Protein AF-A0A1I7ZJI8-F1 (afdb_monomer)

Organism: NCBI:txid37863

Structure (mmCIF, N/CA/C/O backbone):
data_AF-A0A1I7ZJI8-F1
#
_entry.id   AF-A0A1I7ZJI8-F1
#
loop_
_atom_site.group_PDB
_atom_site.id
_atom_site.type_symbol
_atom_site.label_atom_id
_atom_site.label_alt_id
_atom_site.label_comp_id
_atom_site.label_asym_id
_atom_site.label_entity_id
_atom_site.label_seq_id
_atom_site.pdbx_PDB_ins_code
_atom_site.Cartn_x
_atom_site.Cartn_y
_atom_site.Cartn_z
_atom_site.occupancy
_atom_site.B_iso_or_equiv
_atom_site.auth_seq_id
_atom_site.auth_comp_id
_atom_site.auth_asym_id
_atom_site.auth_atom_id
_atom_site.pdbx_PDB_model_num
ATOM 1 N N . MET A 1 1 ? 45.120 6.878 63.798 1.00 34.56 1 MET A N 1
ATOM 2 C CA . MET A 1 1 ? 45.802 7.358 62.570 1.00 34.56 1 MET A CA 1
ATOM 3 C C . MET A 1 1 ? 45.508 6.375 61.435 1.00 34.56 1 MET A C 1
ATOM 5 O O . MET A 1 1 ? 44.874 5.363 61.701 1.00 34.56 1 MET A O 1
ATOM 9 N N . ARG A 1 2 ? 45.847 6.710 60.184 1.00 38.03 2 ARG A N 1
ATOM 10 C CA . ARG A 1 2 ? 45.498 5.937 58.969 1.00 38.03 2 ARG A CA 1
ATOM 11 C C . ARG A 1 2 ? 46.337 4.655 58.809 1.00 38.03 2 ARG A C 1
ATOM 13 O O . ARG A 1 2 ? 47.448 4.636 59.320 1.00 38.03 2 ARG A O 1
ATOM 20 N N . ALA A 1 3 ? 45.863 3.758 57.925 1.00 34.84 3 ALA A N 1
ATOM 21 C CA . ALA A 1 3 ? 46.657 2.807 57.115 1.00 34.84 3 ALA A CA 1
ATOM 22 C C . ALA A 1 3 ? 47.343 1.629 57.868 1.00 34.84 3 ALA A C 1
ATOM 24 O O . ALA A 1 3 ? 47.676 1.766 59.035 1.00 34.84 3 ALA A O 1
ATOM 25 N N . GLN A 1 4 ? 47.585 0.442 57.283 1.00 40.06 4 GLN A N 1
ATOM 26 C CA . GLN A 1 4 ? 47.287 -0.095 55.937 1.00 40.06 4 GLN A CA 1
ATOM 27 C C . GLN A 1 4 ? 47.352 -1.647 55.929 1.00 40.06 4 GLN A C 1
ATOM 29 O O . GLN A 1 4 ? 48.135 -2.233 56.665 1.00 40.06 4 GLN A O 1
ATOM 34 N N . LEU A 1 5 ? 46.552 -2.268 55.050 1.00 43.34 5 LEU A N 1
ATOM 35 C CA . LEU A 1 5 ? 46.798 -3.510 54.280 1.00 43.34 5 LEU A CA 1
ATOM 36 C C . LEU A 1 5 ? 47.889 -4.515 54.735 1.00 43.34 5 LEU A C 1
ATOM 38 O O . LEU A 1 5 ? 49.065 -4.313 54.452 1.00 43.34 5 LEU A O 1
ATOM 42 N N . LEU A 1 6 ? 47.442 -5.670 55.252 1.00 38.62 6 LEU A N 1
ATOM 43 C CA . LEU A 1 6 ? 48.123 -6.979 55.382 1.00 38.62 6 LEU A CA 1
ATOM 44 C C . LEU A 1 6 ? 47.010 -8.053 55.584 1.00 38.62 6 LEU A C 1
ATOM 46 O O . LEU A 1 6 ? 46.092 -7.766 56.346 1.00 38.62 6 LEU A O 1
ATOM 50 N N . VAL A 1 7 ? 46.939 -9.261 54.989 1.00 42.03 7 VAL A N 1
ATOM 51 C CA . VAL A 1 7 ? 47.660 -9.970 53.895 1.00 42.03 7 VAL A CA 1
ATOM 52 C C . VAL A 1 7 ? 46.634 -10.782 53.042 1.00 42.03 7 VAL A C 1
ATOM 54 O O . VAL A 1 7 ? 45.468 -10.919 53.399 1.00 42.03 7 VAL A O 1
ATOM 57 N N . VAL A 1 8 ? 47.082 -11.278 51.885 1.00 40.53 8 VAL A N 1
ATOM 58 C CA . VAL A 1 8 ? 46.458 -12.149 50.862 1.00 40.53 8 VAL A CA 1
ATOM 59 C C . VAL A 1 8 ? 45.929 -13.530 51.341 1.00 40.53 8 VAL A C 1
ATOM 61 O O . VAL A 1 8 ? 46.550 -14.186 52.167 1.00 40.53 8 VAL A O 1
ATOM 64 N N . ALA A 1 9 ? 44.866 -14.001 50.663 1.00 42.78 9 ALA A N 1
ATOM 65 C CA . ALA A 1 9 ? 44.382 -15.389 50.487 1.00 42.78 9 ALA A CA 1
ATOM 66 C C . ALA A 1 9 ? 43.787 -16.186 51.674 1.00 42.78 9 ALA A C 1
ATOM 68 O O . ALA A 1 9 ? 44.489 -16.870 52.413 1.00 42.78 9 ALA A O 1
ATOM 69 N N . LEU A 1 10 ? 42.451 -16.318 51.655 1.00 45.53 10 LEU A N 1
ATOM 70 C CA . LEU A 1 10 ? 41.763 -17.562 52.026 1.00 45.53 10 LEU A CA 1
ATOM 71 C C . LEU A 1 10 ? 40.938 -18.090 50.840 1.00 45.53 10 LEU A C 1
ATOM 73 O O . LEU A 1 10 ? 39.840 -17.634 50.545 1.00 45.53 10 LEU A O 1
ATOM 77 N N . LEU A 1 11 ? 41.589 -19.023 50.149 1.00 45.25 11 LEU A N 1
ATOM 78 C CA . LEU A 1 11 ? 41.112 -20.110 49.291 1.00 45.25 11 LEU A CA 1
ATOM 79 C C . LEU A 1 11 ? 39.631 -20.157 48.860 1.00 45.25 11 LEU A C 1
ATOM 81 O O . LEU A 1 11 ? 38.708 -20.359 49.642 1.00 45.25 11 LEU A O 1
ATOM 85 N N . ALA A 1 12 ? 39.496 -20.146 47.534 1.00 51.09 12 ALA A N 1
ATOM 86 C CA . ALA A 1 12 ? 38.389 -20.622 46.717 1.00 51.09 12 ALA A CA 1
ATOM 87 C C . ALA A 1 12 ? 37.475 -21.712 47.319 1.00 51.09 12 ALA A C 1
ATOM 89 O O . ALA A 1 12 ? 37.888 -22.843 47.574 1.00 51.09 12 ALA A O 1
ATOM 90 N N . SER A 1 13 ? 36.181 -21.400 47.355 1.00 53.47 13 SER A N 1
ATOM 91 C CA . SER A 1 13 ? 35.054 -22.301 47.070 1.00 53.47 13 SER A CA 1
ATOM 92 C C . SER A 1 13 ? 33.839 -21.433 46.708 1.00 53.47 13 SER A C 1
ATOM 94 O O . SER A 1 13 ? 33.825 -20.251 47.040 1.00 53.47 13 SER A O 1
ATOM 96 N N . PHE A 1 14 ? 32.844 -21.996 46.013 1.00 48.41 14 PHE A N 1
ATOM 97 C CA . PHE A 1 14 ? 31.677 -21.279 45.455 1.00 48.41 14 PHE A CA 1
ATOM 98 C C . PHE A 1 14 ? 31.963 -20.367 44.245 1.00 48.41 14 PHE A C 1
ATOM 100 O O . PHE A 1 14 ? 31.611 -19.189 44.201 1.00 48.41 14 PHE A O 1
ATO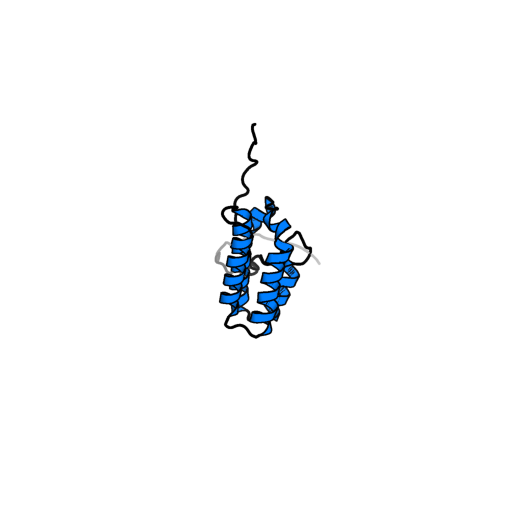M 107 N N . TRP A 1 15 ? 32.490 -20.973 43.178 1.00 51.88 15 TRP A N 1
ATOM 108 C CA . TRP A 1 15 ? 31.923 -20.689 41.854 1.00 51.88 15 TRP A CA 1
ATOM 109 C C . TRP A 1 15 ? 30.502 -21.267 41.781 1.00 51.88 15 TRP A C 1
ATOM 111 O O . TRP A 1 15 ? 30.250 -22.344 42.319 1.00 51.88 15 TRP A O 1
ATOM 121 N N . GLY A 1 16 ? 29.595 -20.562 41.100 1.00 39.44 16 GLY A N 1
ATOM 122 C CA . GLY A 1 16 ? 28.165 -20.883 41.063 1.00 39.44 16 GLY A CA 1
ATOM 123 C C . GLY A 1 16 ? 27.366 -19.983 42.017 1.00 39.44 16 GLY A C 1
ATOM 124 O O . GLY A 1 16 ? 27.280 -20.257 43.203 1.00 39.44 16 GLY A O 1
ATOM 125 N N . GLY A 1 17 ? 26.756 -18.883 41.585 1.00 48.44 17 GLY A N 1
ATOM 126 C CA . GLY A 1 17 ? 26.537 -18.445 40.209 1.00 48.44 17 GLY A CA 1
ATOM 127 C C . GLY A 1 17 ? 25.133 -17.876 40.060 1.00 48.44 17 GLY A C 1
ATOM 128 O O . GLY A 1 17 ? 24.280 -18.516 39.465 1.00 48.44 17 GLY A O 1
ATOM 129 N N . TYR A 1 18 ? 24.915 -16.672 40.586 1.00 57.59 18 TYR A N 1
ATOM 130 C CA . TYR A 1 18 ? 23.744 -15.848 40.274 1.00 57.59 18 TYR A CA 1
ATOM 131 C C . TYR A 1 18 ? 24.200 -14.420 39.981 1.00 57.59 18 TYR A C 1
ATOM 133 O O . TYR A 1 18 ? 23.877 -13.464 40.681 1.00 57.59 18 TYR A O 1
ATOM 141 N N . ALA A 1 19 ? 24.970 -14.283 38.898 1.00 46.69 19 ALA A N 1
ATOM 142 C CA . ALA A 1 19 ? 24.995 -13.024 38.176 1.00 46.69 19 ALA A CA 1
ATOM 143 C C . ALA A 1 19 ? 23.576 -12.807 37.643 1.00 46.69 19 ALA A C 1
ATOM 145 O O . ALA A 1 19 ? 23.173 -13.438 36.667 1.00 46.69 19 ALA A O 1
ATOM 146 N N . GLN A 1 20 ? 22.803 -11.952 38.312 1.00 56.50 20 GLN A N 1
ATOM 147 C CA . GLN A 1 20 ? 21.436 -11.619 37.921 1.00 56.50 20 GLN A CA 1
ATOM 148 C C . GLN A 1 20 ? 21.453 -10.639 36.736 1.00 56.50 20 GLN A C 1
ATOM 150 O O . GLN A 1 20 ? 20.895 -9.545 36.783 1.00 56.50 20 GLN A O 1
ATOM 155 N N . MET A 1 21 ? 22.130 -11.048 35.659 1.00 52.78 21 MET A N 1
ATOM 156 C CA . MET A 1 21 ? 21.942 -10.489 34.332 1.00 52.78 21 MET A CA 1
ATOM 157 C C . MET A 1 21 ? 20.517 -10.826 33.918 1.00 52.78 21 MET A C 1
ATOM 159 O O . MET A 1 21 ? 20.209 -11.953 33.532 1.00 52.78 21 MET A O 1
ATOM 163 N N . GLN A 1 22 ? 19.642 -9.828 34.019 1.00 57.03 22 GLN A N 1
ATOM 164 C CA . GLN A 1 22 ? 18.390 -9.848 33.283 1.00 57.03 22 GLN A CA 1
ATOM 165 C C . GLN A 1 22 ? 18.752 -10.113 31.815 1.00 57.03 22 GLN A C 1
ATOM 167 O O . GLN A 1 22 ? 19.618 -9.402 31.289 1.00 57.03 22 GLN A O 1
ATOM 172 N N . PRO A 1 23 ? 18.152 -11.110 31.140 1.00 55.31 23 PRO A N 1
ATOM 173 C CA . PRO A 1 23 ? 18.293 -11.178 29.702 1.00 55.31 23 PRO A CA 1
ATOM 174 C C . PRO A 1 23 ? 17.775 -9.851 29.157 1.00 55.31 23 PRO A C 1
ATOM 176 O O . PRO A 1 23 ? 16.647 -9.447 29.454 1.00 55.31 23 PRO A O 1
ATOM 179 N N . ILE A 1 24 ? 18.615 -9.168 28.380 1.00 59.25 24 ILE A N 1
ATOM 180 C CA . ILE A 1 24 ? 18.152 -8.103 27.503 1.00 59.25 24 ILE A CA 1
ATOM 181 C C . ILE A 1 24 ? 17.213 -8.811 26.532 1.00 59.25 24 ILE A C 1
ATOM 183 O O . ILE A 1 24 ? 17.655 -9.406 25.550 1.00 59.25 24 ILE A O 1
ATOM 187 N N . MET A 1 25 ? 15.919 -8.806 26.861 1.00 51.94 25 MET A N 1
ATOM 188 C CA . MET A 1 25 ? 14.862 -9.045 25.893 1.00 51.94 25 MET A CA 1
ATOM 189 C C . MET A 1 25 ? 15.217 -8.146 24.711 1.00 51.94 25 MET A C 1
ATOM 191 O O . MET A 1 25 ? 15.331 -6.933 24.926 1.00 51.94 25 MET A O 1
ATOM 195 N N . PRO A 1 26 ? 15.448 -8.687 23.502 1.00 62.22 26 PRO A N 1
ATOM 196 C CA . PRO A 1 26 ? 15.489 -7.838 22.330 1.00 62.22 26 PRO A CA 1
ATOM 197 C C . PRO A 1 26 ? 14.207 -7.015 22.380 1.00 62.22 26 PRO A C 1
ATOM 199 O O . PRO A 1 26 ? 13.129 -7.592 22.565 1.00 62.22 26 PRO A O 1
ATOM 202 N N . GLU A 1 27 ? 14.325 -5.688 22.288 1.00 50.47 27 GLU A N 1
ATOM 203 C CA . GLU A 1 27 ? 13.150 -4.848 22.076 1.00 50.47 27 GLU A CA 1
ATOM 204 C C . GLU A 1 27 ? 12.361 -5.514 20.940 1.00 50.47 27 GLU A C 1
ATOM 206 O O . GLU A 1 27 ? 12.991 -5.850 19.928 1.00 50.47 27 GLU A O 1
ATOM 211 N N . PRO A 1 28 ? 11.065 -5.845 21.129 1.00 57.09 28 PRO A N 1
ATOM 212 C CA . PRO A 1 28 ? 10.340 -6.679 20.182 1.00 57.09 28 PRO A CA 1
ATOM 213 C C . PRO A 1 28 ? 10.457 -6.011 18.825 1.00 57.09 28 PRO A C 1
ATOM 215 O O . PRO A 1 28 ? 9.926 -4.912 18.657 1.00 57.09 28 PRO A O 1
ATOM 218 N N . MET A 1 29 ? 11.230 -6.637 17.923 1.00 57.28 29 MET A N 1
ATOM 219 C CA . MET A 1 29 ? 11.692 -6.011 16.686 1.00 57.28 29 MET A CA 1
ATOM 220 C C . MET A 1 29 ? 10.474 -5.412 16.011 1.00 57.28 29 MET A C 1
ATOM 222 O O . MET A 1 29 ? 9.622 -6.172 15.548 1.00 57.28 29 MET A O 1
ATOM 226 N N . MET A 1 30 ? 10.347 -4.078 16.040 1.00 56.25 30 MET A N 1
ATOM 227 C CA . MET A 1 30 ? 9.135 -3.433 15.552 1.00 56.25 30 MET A CA 1
ATOM 228 C C . MET A 1 30 ? 8.976 -3.853 14.102 1.00 56.25 30 MET A C 1
ATOM 230 O O . MET A 1 30 ? 9.809 -3.473 13.277 1.00 56.25 30 MET A O 1
ATOM 234 N N . GLU A 1 31 ? 7.959 -4.678 13.834 1.00 73.25 31 GLU A N 1
ATOM 235 C CA . GLU A 1 31 ? 7.791 -5.324 12.538 1.00 73.25 31 GLU A CA 1
ATOM 236 C C . GLU A 1 31 ? 7.869 -4.240 11.464 1.00 73.25 31 GLU A C 1
ATOM 238 O O . GLU A 1 31 ? 7.172 -3.220 11.556 1.00 73.25 31 GLU A O 1
ATOM 243 N N . LEU A 1 32 ? 8.806 -4.407 10.523 1.00 89.50 32 LEU A N 1
ATOM 244 C CA . LEU A 1 32 ? 9.131 -3.357 9.568 1.00 89.50 32 LEU A CA 1
ATOM 245 C C . LEU A 1 32 ? 7.849 -2.969 8.835 1.00 89.50 32 LEU A C 1
ATOM 247 O O . LEU A 1 32 ? 7.147 -3.821 8.298 1.00 89.50 32 LEU A O 1
ATOM 251 N N . TRP A 1 33 ? 7.507 -1.685 8.879 1.00 93.75 33 TRP A N 1
ATOM 252 C CA . TRP A 1 33 ? 6.254 -1.220 8.310 1.00 93.75 33 TRP A CA 1
ATOM 253 C C . TRP A 1 33 ? 6.437 -0.875 6.832 1.00 93.75 33 TRP A C 1
ATOM 255 O O . TRP A 1 33 ? 7.235 -0.003 6.482 1.00 93.75 33 TRP A O 1
ATOM 265 N N . HIS A 1 34 ? 5.684 -1.570 5.984 1.00 95.00 34 HIS A N 1
ATOM 266 C CA . HIS A 1 34 ? 5.811 -1.555 4.529 1.00 95.00 34 HIS A CA 1
ATOM 267 C C . HIS A 1 34 ? 4.796 -0.644 3.837 1.00 95.00 34 HIS A C 1
ATOM 269 O O . HIS A 1 34 ? 5.093 -0.108 2.780 1.00 95.00 34 HIS A O 1
ATOM 275 N N . CYS A 1 35 ? 3.620 -0.393 4.423 1.00 95.12 35 CYS A N 1
ATOM 276 C CA . CYS A 1 35 ? 2.602 0.431 3.763 1.00 95.12 35 CYS A CA 1
ATOM 277 C C . CYS A 1 35 ? 3.060 1.886 3.608 1.00 95.12 35 CYS A C 1
ATOM 279 O O . CYS A 1 35 ? 3.041 2.637 4.578 1.00 95.12 35 CYS A O 1
ATOM 281 N N . GLY A 1 36 ? 3.427 2.314 2.404 1.00 92.06 36 GLY A N 1
ATOM 282 C CA . GLY A 1 36 ? 3.889 3.671 2.103 1.00 92.06 36 GLY A CA 1
ATOM 283 C C . GLY A 1 36 ? 4.980 3.645 1.035 1.00 92.06 36 GLY A C 1
ATOM 284 O O . GLY A 1 36 ? 5.185 2.632 0.384 1.00 92.06 36 GLY A O 1
ATOM 285 N N . THR A 1 37 ? 5.686 4.755 0.848 1.00 85.19 37 THR A N 1
ATOM 286 C CA . THR A 1 37 ? 6.846 4.825 -0.050 1.00 85.19 37 THR A CA 1
ATOM 287 C C . THR A 1 37 ? 7.823 5.907 0.399 1.00 85.19 37 THR A C 1
ATOM 289 O O . THR A 1 37 ? 7.424 6.955 0.913 1.00 85.19 37 THR A O 1
ATOM 292 N N . ASP A 1 38 ? 9.109 5.684 0.143 1.00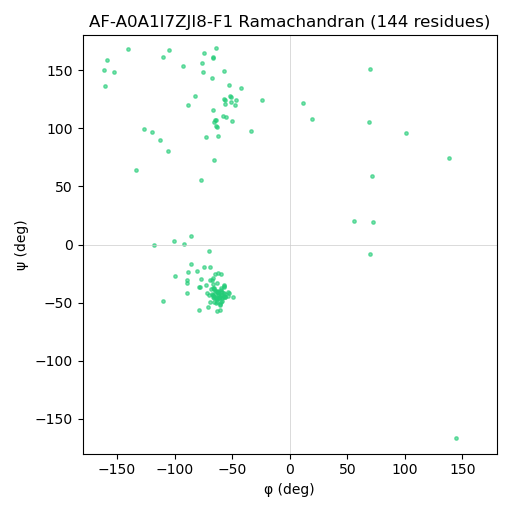 78.62 38 ASP A N 1
ATOM 293 C CA . ASP A 1 38 ? 10.153 6.686 0.351 1.00 78.62 38 ASP A CA 1
ATOM 294 C C . ASP A 1 38 ? 10.040 7.858 -0.649 1.00 78.62 38 ASP A C 1
ATOM 296 O O . ASP A 1 38 ? 10.518 8.952 -0.354 1.00 78.62 38 ASP A O 1
ATOM 300 N N . SER A 1 39 ? 9.336 7.681 -1.782 1.00 77.75 39 SER A N 1
ATOM 301 C CA . SER A 1 39 ? 9.020 8.753 -2.751 1.00 77.75 39 SER A CA 1
ATOM 302 C C . SER A 1 39 ? 8.207 9.898 -2.129 1.00 77.75 39 SER A C 1
ATOM 304 O O . SER A 1 39 ? 8.248 11.027 -2.615 1.00 77.75 39 SER A O 1
ATOM 306 N N . TYR A 1 40 ? 7.460 9.617 -1.054 1.00 79.50 40 TYR A N 1
ATOM 307 C CA . TYR A 1 40 ? 6.671 10.598 -0.311 1.00 79.50 40 TYR A CA 1
ATOM 308 C C . TYR A 1 40 ? 7.033 10.534 1.172 1.00 79.50 40 TYR A C 1
ATOM 310 O O . TYR A 1 40 ? 6.527 9.692 1.922 1.00 79.50 40 TYR A O 1
ATOM 318 N N . SER A 1 41 ? 7.894 11.462 1.597 1.00 80.06 41 SER A N 1
ATOM 319 C CA . SER A 1 41 ? 8.327 11.634 2.985 1.00 80.06 41 SER A CA 1
ATOM 320 C C . SER A 1 41 ? 7.169 11.500 3.976 1.00 80.06 41 SER A C 1
ATOM 322 O O . SER A 1 41 ? 6.110 12.100 3.803 1.00 80.06 41 SER A O 1
ATOM 324 N N . LEU A 1 42 ? 7.401 10.742 5.051 1.00 86.94 42 LEU A N 1
ATOM 325 C CA . LEU A 1 42 ? 6.445 10.430 6.123 1.00 86.94 42 LEU A CA 1
ATOM 326 C C . LEU A 1 42 ? 5.271 9.507 5.753 1.00 86.94 42 LEU A C 1
ATOM 328 O O . LEU A 1 42 ? 4.588 9.074 6.681 1.00 86.94 42 LEU A O 1
ATOM 332 N N . SER A 1 43 ? 5.038 9.148 4.484 1.00 90.31 43 SER A N 1
ATOM 333 C CA . SER A 1 43 ? 3.870 8.333 4.093 1.00 90.31 43 SER A CA 1
ATOM 334 C C . SER A 1 43 ? 3.757 7.028 4.897 1.00 90.31 43 SER A C 1
ATOM 336 O O . SER A 1 43 ? 2.693 6.745 5.450 1.00 90.31 43 SER A O 1
ATOM 338 N N . SER A 1 44 ? 4.870 6.311 5.091 1.00 92.38 44 SER A N 1
ATOM 339 C CA . SER A 1 44 ? 4.936 5.084 5.898 1.00 92.38 44 SER A CA 1
ATOM 340 C C . SER A 1 44 ? 4.715 5.308 7.400 1.00 92.38 44 SER A C 1
ATOM 342 O O . SER A 1 44 ? 4.184 4.444 8.093 1.00 92.38 44 SER A O 1
ATOM 344 N N . ALA A 1 45 ? 5.092 6.472 7.936 1.00 92.25 45 ALA A N 1
ATOM 345 C CA . ALA A 1 45 ? 4.848 6.806 9.341 1.00 92.25 45 ALA A CA 1
ATOM 346 C C . ALA A 1 45 ? 3.385 7.221 9.582 1.00 92.25 45 ALA A C 1
ATOM 348 O O . ALA A 1 45 ? 2.806 6.895 10.621 1.00 92.25 45 ALA A O 1
ATOM 349 N N . VAL A 1 46 ? 2.784 7.925 8.618 1.00 94.19 46 VAL A N 1
ATOM 350 C CA . VAL A 1 46 ? 1.380 8.352 8.648 1.00 94.19 46 VAL A CA 1
ATOM 351 C C . VAL A 1 46 ? 0.454 7.149 8.505 1.00 94.19 46 VAL A C 1
ATOM 353 O O . VAL A 1 46 ? -0.421 6.970 9.350 1.00 94.19 46 VAL A O 1
ATOM 356 N N . SER A 1 47 ? 0.674 6.283 7.513 1.00 95.50 47 SER A N 1
ATOM 357 C CA . SER A 1 47 ? -0.129 5.070 7.313 1.00 95.50 47 SER A CA 1
ATOM 358 C C . SER A 1 47 ? -0.097 4.160 8.547 1.00 95.50 47 SER A C 1
ATOM 360 O O . SER A 1 47 ? -1.157 3.758 9.019 1.00 95.50 47 SER A O 1
ATOM 362 N N . ARG A 1 48 ? 1.082 3.921 9.150 1.00 95.62 48 ARG A N 1
ATOM 363 C CA . ARG A 1 48 ? 1.219 3.123 10.381 1.00 95.62 48 ARG A CA 1
ATOM 364 C C . ARG A 1 48 ? 0.354 3.672 11.512 1.00 95.62 48 ARG A C 1
ATOM 366 O O . ARG A 1 48 ? -0.330 2.907 12.183 1.00 95.62 48 ARG A O 1
ATOM 373 N N . ARG A 1 49 ? 0.367 4.994 11.718 1.00 95.19 49 ARG A N 1
ATOM 374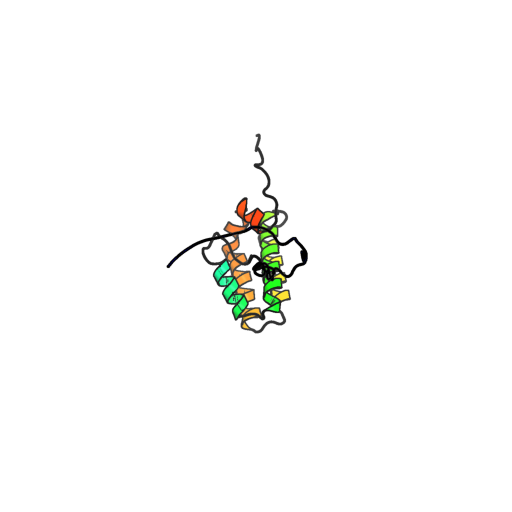 C CA . ARG A 1 49 ? -0.449 5.662 12.747 1.00 95.19 49 ARG A CA 1
ATOM 375 C C . ARG A 1 49 ? -1.942 5.579 12.439 1.00 95.19 49 ARG A C 1
ATOM 377 O O . ARG A 1 49 ? -2.719 5.294 13.343 1.00 95.19 49 ARG A O 1
ATOM 384 N N . LEU A 1 50 ? -2.337 5.800 11.184 1.00 96.00 50 LEU A N 1
ATOM 385 C CA . LEU A 1 50 ? -3.735 5.718 10.761 1.00 96.00 50 LEU A CA 1
ATOM 386 C C . LEU A 1 50 ? -4.293 4.304 10.943 1.00 96.00 50 LEU A C 1
ATOM 388 O O . LEU A 1 50 ? -5.358 4.158 11.533 1.00 96.00 50 LEU A O 1
ATOM 392 N N . PHE A 1 51 ? -3.567 3.269 10.515 1.00 96.31 51 PHE A N 1
ATOM 393 C CA . PHE A 1 51 ? -3.991 1.880 10.692 1.00 96.31 51 PHE A CA 1
ATOM 394 C C . PHE A 1 51 ? -4.000 1.451 12.165 1.00 96.31 51 PHE A C 1
ATOM 396 O O . PHE A 1 51 ? -4.986 0.861 12.597 1.00 96.31 51 PHE A O 1
ATOM 403 N N . ALA A 1 52 ? -2.988 1.821 12.959 1.00 94.88 52 ALA A N 1
ATOM 404 C CA . ALA A 1 52 ? -2.951 1.514 14.393 1.00 94.88 52 ALA A CA 1
ATOM 405 C C . ALA A 1 52 ? -4.058 2.211 15.214 1.00 94.88 52 ALA A C 1
ATOM 407 O O . ALA A 1 52 ? -4.427 1.718 16.276 1.00 94.88 52 ALA A O 1
ATOM 408 N N . PHE A 1 53 ? -4.577 3.352 14.747 1.00 95.44 53 PHE A N 1
ATOM 409 C CA . PHE A 1 53 ? -5.707 4.050 15.369 1.00 95.44 53 PHE A CA 1
ATOM 410 C C . PHE A 1 53 ? -7.067 3.575 14.835 1.00 95.44 53 PHE A C 1
ATOM 412 O O . PHE A 1 53 ? -8.032 3.451 15.585 1.00 95.44 53 PHE A O 1
ATOM 419 N N . GLY A 1 54 ? -7.165 3.359 13.522 1.00 95.25 54 GLY A N 1
ATOM 420 C CA . GLY A 1 54 ? -8.429 3.123 12.833 1.00 95.25 54 GLY A CA 1
ATOM 421 C C . GLY A 1 54 ? -8.855 1.661 12.755 1.00 95.25 54 GLY A C 1
ATOM 422 O O . GLY A 1 54 ? -10.056 1.387 12.733 1.00 95.25 54 GLY A O 1
ATOM 423 N N . CYS A 1 55 ? -7.903 0.729 12.714 1.00 96.75 55 CYS A N 1
ATOM 424 C CA . CYS A 1 55 ? -8.137 -0.713 12.663 1.00 96.75 55 CYS A CA 1
ATOM 425 C C . CYS A 1 55 ? -7.846 -1.374 14.014 1.00 96.75 55 CYS A C 1
ATOM 427 O O . CYS A 1 55 ? -7.258 -0.774 14.911 1.00 96.75 55 CYS A O 1
ATOM 429 N N . ARG A 1 56 ? -8.273 -2.631 14.171 1.00 95.50 56 ARG A N 1
ATOM 430 C CA . ARG A 1 56 ? -7.955 -3.400 15.378 1.00 95.50 56 ARG A CA 1
ATOM 431 C C . ARG A 1 56 ? -6.488 -3.871 15.338 1.00 95.50 56 ARG 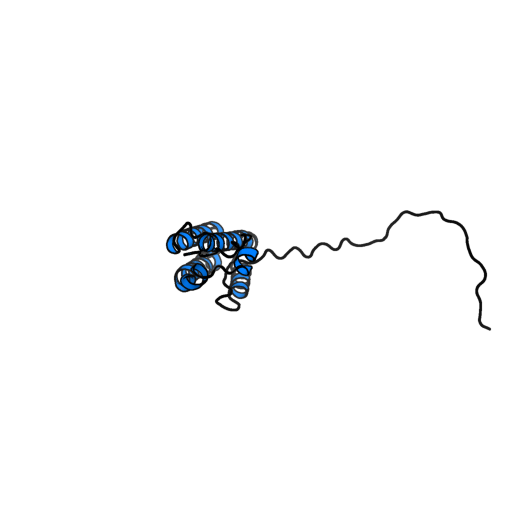A C 1
ATOM 433 O O . ARG A 1 56 ? -5.990 -4.137 14.237 1.00 95.50 56 ARG A O 1
ATOM 440 N N . PRO A 1 57 ? -5.788 -4.003 16.481 1.00 93.06 57 PRO A N 1
ATOM 441 C CA . PRO A 1 57 ? -4.371 -4.374 16.508 1.00 93.06 57 PRO A CA 1
ATOM 442 C C . PRO A 1 57 ? -4.048 -5.649 15.717 1.00 93.06 57 PRO A C 1
ATOM 444 O O . PRO A 1 57 ? -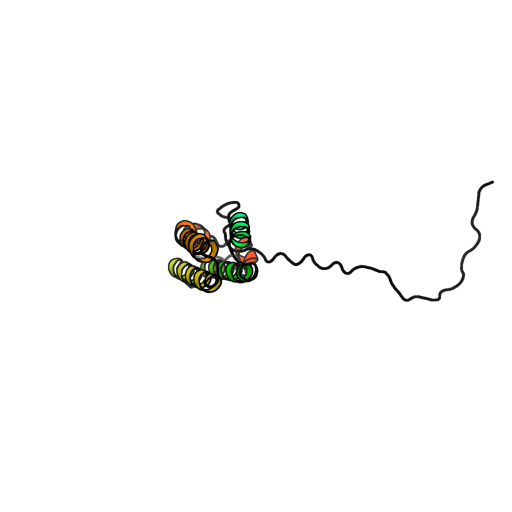3.096 -5.656 14.939 1.00 93.06 57 PRO A O 1
ATOM 447 N N . GLU A 1 58 ? -4.887 -6.681 15.826 1.00 93.00 58 GLU A N 1
ATOM 448 C CA . GLU A 1 58 ? -4.730 -7.977 15.156 1.00 93.00 58 GLU A CA 1
ATOM 449 C C . GLU A 1 58 ? -4.752 -7.895 13.617 1.00 93.00 58 GLU A C 1
ATOM 451 O O . GLU A 1 58 ? -4.146 -8.723 12.943 1.00 93.00 58 GLU A O 1
ATOM 456 N N . MET A 1 59 ? -5.384 -6.865 13.044 1.00 95.44 59 MET A N 1
ATOM 457 C CA . MET A 1 59 ? -5.417 -6.638 11.592 1.00 95.44 59 MET A CA 1
ATOM 458 C C . MET A 1 59 ? -4.136 -5.972 11.080 1.00 95.44 59 MET A C 1
ATOM 460 O O . MET A 1 59 ? -3.811 -6.078 9.899 1.00 95.44 59 MET A O 1
ATOM 464 N N . THR A 1 60 ? -3.398 -5.277 11.951 1.00 94.12 60 THR A N 1
ATOM 465 C CA . THR A 1 60 ? -2.299 -4.380 11.556 1.00 94.12 60 THR A CA 1
ATOM 466 C C . THR A 1 60 ? -1.153 -5.145 10.887 1.00 94.12 60 THR A C 1
ATOM 468 O O . THR A 1 60 ? -0.637 -4.695 9.866 1.00 94.12 60 THR A O 1
ATOM 471 N N . GLN A 1 61 ? -0.817 -6.338 11.388 1.00 94.62 61 GLN A N 1
ATOM 472 C CA . GLN A 1 61 ? 0.184 -7.219 10.775 1.00 94.62 61 GLN A CA 1
ATOM 473 C C . GLN A 1 61 ? -0.266 -7.738 9.397 1.00 94.62 61 GLN A C 1
ATOM 475 O O . GLN A 1 61 ? 0.503 -7.709 8.439 1.00 94.62 61 GLN A O 1
ATOM 480 N N . ALA A 1 62 ? -1.524 -8.165 9.260 1.00 97.06 62 ALA A N 1
ATOM 481 C CA . ALA A 1 62 ? -2.052 -8.667 7.989 1.00 97.06 62 ALA A CA 1
ATOM 482 C C . ALA A 1 62 ? -2.115 -7.564 6.910 1.00 97.06 62 ALA A C 1
ATOM 484 O O . ALA A 1 62 ? -1.773 -7.800 5.753 1.00 97.06 62 ALA A O 1
ATOM 485 N N . ILE A 1 63 ? -2.463 -6.332 7.302 1.00 97.50 63 ILE A N 1
ATOM 486 C CA . ILE A 1 63 ? -2.398 -5.137 6.444 1.00 97.50 63 ILE A CA 1
ATOM 487 C C . ILE A 1 63 ? -0.952 -4.871 5.994 1.00 97.50 63 ILE A C 1
ATOM 489 O O . ILE A 1 63 ? -0.703 -4.677 4.804 1.00 97.50 63 ILE A O 1
ATOM 493 N N . ASN A 1 64 ? 0.011 -4.938 6.919 1.00 97.12 64 ASN A N 1
ATOM 494 C CA . ASN A 1 64 ? 1.436 -4.771 6.620 1.00 97.12 64 ASN A CA 1
ATOM 495 C C . ASN A 1 64 ? 1.942 -5.809 5.595 1.00 97.12 64 ASN A C 1
ATOM 497 O O . ASN A 1 64 ? 2.672 -5.471 4.663 1.00 97.12 64 ASN A O 1
ATOM 501 N N . GLN A 1 65 ? 1.495 -7.064 5.716 1.00 97.50 65 GLN A N 1
ATOM 502 C CA . GLN A 1 65 ? 1.821 -8.144 4.778 1.00 97.50 65 GLN A CA 1
ATOM 503 C C . GLN A 1 65 ? 1.225 -7.930 3.377 1.00 97.50 65 GLN A C 1
ATOM 505 O O . GLN A 1 65 ? 1.881 -8.274 2.389 1.00 97.50 65 GLN A O 1
ATOM 510 N N . CYS A 1 66 ? 0.037 -7.322 3.258 1.00 98.31 66 CYS A N 1
ATOM 511 C CA . CYS A 1 66 ? -0.501 -6.906 1.958 1.00 98.31 66 CYS A CA 1
ATOM 512 C C . CYS A 1 66 ? 0.422 -5.886 1.272 1.00 98.31 66 CYS A C 1
ATOM 514 O O . CYS A 1 66 ? 0.731 -6.041 0.093 1.00 98.31 66 CYS A O 1
ATOM 516 N N . CYS A 1 67 ? 0.914 -4.892 2.016 1.00 97.50 67 CYS A N 1
ATOM 517 C CA . CYS A 1 67 ? 1.826 -3.869 1.498 1.00 97.50 67 CYS A CA 1
ATOM 518 C C . CYS A 1 67 ? 3.187 -4.455 1.088 1.00 97.50 67 CYS A C 1
ATOM 520 O O . CYS A 1 67 ? 3.633 -4.246 -0.034 1.00 97.50 67 CYS A O 1
ATOM 522 N N . LEU A 1 68 ? 3.788 -5.306 1.928 1.00 96.75 68 LEU A N 1
ATOM 523 C CA . LEU A 1 68 ? 5.016 -6.034 1.582 1.00 96.75 68 LEU A CA 1
ATOM 524 C C . LEU A 1 68 ? 4.857 -6.888 0.3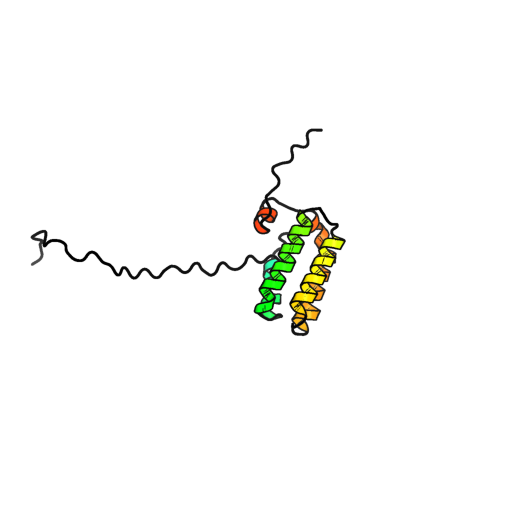09 1.00 96.75 68 LEU A C 1
ATOM 526 O O . LEU A 1 68 ? 5.790 -7.028 -0.483 1.00 96.75 68 LEU A O 1
ATOM 530 N N . SER A 1 69 ? 3.681 -7.485 0.110 1.00 97.38 69 SER A N 1
ATOM 531 C CA . SER A 1 69 ? 3.386 -8.290 -1.082 1.00 97.38 69 SER A CA 1
ATOM 532 C C . SER A 1 69 ? 3.211 -7.424 -2.335 1.00 97.38 69 SER A C 1
ATOM 534 O O . SER A 1 69 ? 3.633 -7.827 -3.419 1.00 97.38 69 SER A O 1
ATOM 536 N N . HIS A 1 70 ? 2.644 -6.223 -2.186 1.00 96.94 70 HIS A N 1
ATOM 537 C CA . HIS A 1 70 ? 2.506 -5.220 -3.246 1.00 96.94 70 HIS A CA 1
ATOM 538 C C . HIS A 1 70 ? 3.868 -4.691 -3.708 1.00 96.94 70 HIS A C 1
ATOM 540 O O . HIS A 1 70 ? 4.173 -4.787 -4.898 1.00 96.94 70 HIS A O 1
ATOM 546 N N . ASP A 1 71 ? 4.734 -4.285 -2.774 1.00 95.81 71 ASP A N 1
ATOM 547 C CA . ASP A 1 71 ? 6.106 -3.846 -3.065 1.00 95.81 71 ASP A CA 1
ATOM 548 C C . ASP A 1 71 ? 6.908 -4.925 -3.819 1.00 95.81 71 ASP A C 1
ATOM 550 O O . ASP A 1 71 ? 7.624 -4.655 -4.788 1.00 95.81 71 ASP A O 1
ATOM 554 N N . ARG A 1 72 ? 6.765 -6.190 -3.397 1.00 95.62 72 ARG A N 1
ATOM 555 C CA . ARG A 1 72 ? 7.397 -7.339 -4.064 1.00 95.62 72 ARG A CA 1
ATOM 556 C C . ARG A 1 72 ? 6.858 -7.569 -5.470 1.00 95.62 72 ARG A C 1
ATOM 558 O O . ARG A 1 72 ? 7.645 -7.903 -6.350 1.00 95.62 72 ARG A O 1
ATOM 565 N N . CYS A 1 73 ? 5.558 -7.381 -5.691 1.00 96.38 73 CYS A N 1
ATOM 566 C CA . CYS A 1 73 ? 4.943 -7.472 -7.017 1.00 96.38 73 CYS A CA 1
ATOM 567 C C . CYS A 1 73 ? 5.481 -6.374 -7.949 1.00 96.38 73 CYS A C 1
ATOM 569 O O . CYS A 1 73 ? 5.916 -6.653 -9.066 1.00 96.38 73 CYS A O 1
ATOM 571 N N . TYR A 1 74 ? 5.560 -5.132 -7.459 1.00 94.69 74 TYR A N 1
ATOM 572 C CA . TYR A 1 74 ? 6.171 -4.015 -8.185 1.00 94.69 74 TYR A CA 1
ATOM 573 C C . TYR A 1 74 ? 7.620 -4.323 -8.596 1.00 94.69 74 TYR A C 1
ATOM 575 O O . TYR A 1 74 ? 8.003 -4.109 -9.749 1.00 94.69 74 TYR A O 1
ATOM 583 N N . CYS A 1 75 ? 8.421 -4.883 -7.686 1.00 93.44 75 CYS A N 1
ATOM 584 C CA . CYS A 1 75 ? 9.829 -5.161 -7.954 1.00 93.44 75 CYS A CA 1
ATOM 585 C C . CYS A 1 75 ? 10.135 -6.491 -8.649 1.00 93.44 75 CYS A C 1
ATOM 587 O O . CYS A 1 75 ? 11.224 -6.622 -9.213 1.00 93.44 75 CYS A O 1
ATOM 589 N N . SER A 1 76 ? 9.212 -7.456 -8.679 1.00 91.81 76 SER A N 1
ATOM 590 C CA . SER A 1 76 ? 9.387 -8.692 -9.453 1.00 91.81 76 SER A CA 1
ATOM 591 C C . SER A 1 76 ? 9.331 -8.441 -10.962 1.00 91.81 76 SER A C 1
ATOM 593 O O . SER A 1 76 ? 9.973 -9.170 -11.718 1.00 91.81 76 SER A O 1
ATOM 595 N N . ARG A 1 77 ? 8.567 -7.423 -11.397 1.00 84.31 77 ARG A N 1
ATOM 596 C CA . ARG A 1 77 ? 8.242 -7.134 -12.809 1.00 84.31 77 ARG A CA 1
ATOM 597 C C . ARG A 1 77 ? 7.591 -8.311 -13.550 1.00 84.31 77 ARG A C 1
ATOM 599 O O . ARG A 1 77 ? 7.629 -8.352 -14.778 1.00 84.31 77 ARG A O 1
ATOM 606 N N . THR A 1 78 ? 7.013 -9.264 -12.818 1.00 91.12 78 THR A N 1
ATOM 607 C CA . THR A 1 78 ? 6.285 -10.411 -13.390 1.00 91.12 78 THR A CA 1
ATOM 608 C C . THR A 1 78 ? 4.885 -10.021 -13.841 1.00 91.12 78 THR A C 1
ATOM 610 O O . THR A 1 78 ? 4.416 -10.488 -14.874 1.00 91.12 78 THR A O 1
ATOM 613 N N . ASP A 1 79 ? 4.247 -9.136 -13.079 1.00 93.94 79 ASP A N 1
ATOM 614 C CA . ASP A 1 79 ? 2.904 -8.622 -13.309 1.00 93.94 79 ASP A CA 1
ATOM 615 C C . ASP A 1 79 ? 2.942 -7.147 -13.731 1.00 93.94 79 ASP A C 1
ATOM 617 O O . ASP A 1 79 ? 3.919 -6.428 -13.510 1.00 93.94 79 ASP A O 1
ATOM 621 N N . THR A 1 80 ? 1.849 -6.674 -14.333 1.00 95.12 80 THR A N 1
ATOM 622 C CA . THR A 1 80 ? 1.669 -5.240 -14.598 1.00 95.12 80 THR A CA 1
ATOM 623 C C . THR A 1 80 ? 1.295 -4.498 -13.314 1.00 95.12 80 THR A C 1
ATOM 625 O O . THR A 1 80 ? 0.681 -5.080 -12.417 1.00 95.12 80 THR A O 1
ATOM 628 N N . ARG A 1 81 ? 1.567 -3.184 -13.249 1.00 94.81 81 ARG A N 1
ATOM 629 C CA . ARG A 1 81 ? 1.153 -2.336 -12.114 1.00 94.81 81 ARG A CA 1
ATOM 630 C C . ARG A 1 81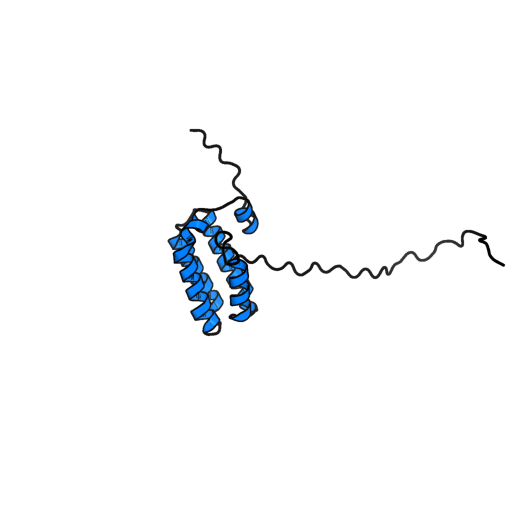 ? -0.323 -2.524 -11.756 1.00 94.81 81 ARG A C 1
ATOM 632 O O . ARG A 1 81 ? -0.641 -2.715 -10.591 1.00 94.81 81 ARG A O 1
ATOM 639 N N . LEU A 1 82 ? -1.201 -2.539 -12.762 1.00 96.06 82 LEU A N 1
ATOM 640 C CA . LEU A 1 82 ? -2.644 -2.712 -12.577 1.00 96.06 82 LEU A CA 1
ATOM 641 C C . LEU A 1 82 ? -2.997 -4.042 -11.888 1.00 96.06 82 LEU A C 1
ATOM 643 O O . LEU A 1 82 ? -3.877 -4.062 -11.032 1.00 96.06 82 LEU A O 1
ATOM 647 N N . MET A 1 83 ? -2.304 -5.133 -12.229 1.00 97.56 83 MET A N 1
ATOM 648 C CA . MET A 1 83 ? -2.504 -6.434 -11.581 1.00 97.56 83 MET A CA 1
ATOM 649 C C . MET A 1 83 ? -1.978 -6.430 -10.141 1.00 97.56 83 MET A C 1
ATOM 651 O O . MET A 1 83 ? -2.685 -6.879 -9.242 1.00 97.56 83 MET A O 1
ATOM 655 N N . CYS A 1 84 ? -0.793 -5.857 -9.898 1.00 97.81 84 CYS A N 1
ATOM 656 C CA . CYS A 1 84 ? -0.262 -5.688 -8.544 1.00 97.81 84 CYS A CA 1
ATOM 657 C C . CYS A 1 84 ? -1.200 -4.855 -7.655 1.00 97.81 84 CYS A C 1
ATOM 659 O O . CYS A 1 84 ? -1.505 -5.263 -6.535 1.00 97.81 84 CYS A O 1
ATOM 661 N N . ASP A 1 85 ? -1.701 -3.725 -8.163 1.00 97.75 85 ASP A N 1
ATOM 662 C CA . ASP A 1 85 ? -2.650 -2.853 -7.462 1.00 97.75 85 ASP A CA 1
ATOM 663 C C . ASP A 1 85 ? -3.967 -3.585 -7.172 1.00 97.75 85 ASP A C 1
ATOM 665 O O . ASP A 1 85 ? -4.485 -3.511 -6.060 1.00 97.75 85 ASP A O 1
ATOM 669 N N . HIS A 1 86 ? -4.483 -4.356 -8.134 1.00 98.12 86 HIS A N 1
ATOM 670 C CA . HIS A 1 86 ? -5.674 -5.182 -7.943 1.00 98.12 86 HIS A CA 1
ATOM 671 C C . HIS A 1 86 ? -5.478 -6.221 -6.825 1.00 98.12 86 HIS A C 1
ATOM 673 O O . HIS A 1 86 ? -6.283 -6.284 -5.894 1.00 98.12 86 HIS A O 1
ATOM 679 N N . TYR A 1 87 ? -4.388 -7.000 -6.858 1.00 98.44 87 TYR A N 1
ATOM 680 C CA . TYR A 1 87 ? -4.082 -7.982 -5.808 1.00 98.44 87 TYR A CA 1
ATOM 681 C C . TYR A 1 87 ? -3.918 -7.329 -4.427 1.00 98.44 87 TYR A C 1
ATOM 683 O O . TYR A 1 87 ? -4.367 -7.883 -3.422 1.00 98.44 87 TYR A O 1
ATOM 691 N N . PHE A 1 88 ? -3.315 -6.141 -4.374 1.00 98.25 88 PHE A N 1
ATOM 692 C CA . PHE A 1 88 ? -3.166 -5.357 -3.153 1.00 98.25 88 PHE A CA 1
ATOM 693 C C . PHE A 1 88 ? -4.515 -4.920 -2.570 1.00 98.25 88 PHE A C 1
ATOM 695 O O . PHE A 1 88 ? -4.778 -5.158 -1.389 1.00 98.25 88 PHE A O 1
ATOM 702 N N . CYS A 1 89 ? -5.399 -4.352 -3.393 1.00 98.31 89 CYS A N 1
ATOM 703 C CA . CYS A 1 89 ? -6.731 -3.932 -2.963 1.00 98.31 89 CYS A CA 1
ATOM 704 C C . CYS A 1 89 ? -7.595 -5.120 -2.495 1.00 98.31 89 CYS A C 1
ATOM 706 O O . CYS A 1 89 ? -8.257 -5.021 -1.461 1.00 98.31 89 CYS A O 1
ATOM 708 N N . GLU A 1 90 ? -7.544 -6.268 -3.185 1.00 98.44 90 GLU A N 1
ATOM 709 C CA . GLU A 1 90 ? -8.215 -7.499 -2.732 1.00 98.44 90 GLU A CA 1
ATOM 710 C C . GLU A 1 90 ? -7.661 -8.009 -1.393 1.00 98.44 90 GLU A C 1
ATOM 712 O O . GLU A 1 90 ? -8.426 -8.416 -0.512 1.00 98.44 90 GLU A O 1
ATOM 717 N N . CYS A 1 91 ? -6.337 -7.954 -1.206 1.00 98.62 91 CYS A N 1
ATOM 718 C CA . CYS A 1 91 ? -5.696 -8.323 0.053 1.00 98.62 91 CYS A CA 1
ATOM 719 C C . CYS A 1 91 ? -6.188 -7.429 1.199 1.00 98.62 91 CYS A C 1
ATOM 721 O O . CYS A 1 91 ? -6.695 -7.944 2.199 1.00 98.62 91 CYS A O 1
ATOM 723 N N . LEU A 1 92 ? -6.131 -6.100 1.030 1.00 98.31 92 LEU A N 1
ATOM 724 C CA . LEU A 1 92 ? -6.601 -5.152 2.042 1.00 98.31 92 LEU A CA 1
ATOM 725 C C . LEU A 1 92 ? -8.087 -5.345 2.369 1.00 98.31 92 LEU A C 1
ATOM 727 O O . LEU A 1 92 ? -8.456 -5.350 3.547 1.00 98.31 92 LEU A O 1
ATOM 731 N N . ARG A 1 93 ? -8.949 -5.542 1.362 1.00 97.94 93 ARG A N 1
ATOM 732 C CA . ARG A 1 93 ? -10.388 -5.754 1.583 1.00 97.94 93 ARG A CA 1
ATOM 733 C C . ARG A 1 93 ? -10.654 -7.016 2.400 1.00 97.94 93 ARG A C 1
ATOM 735 O O . ARG A 1 93 ? -11.475 -6.978 3.313 1.00 97.94 93 ARG A O 1
ATOM 742 N N . ARG A 1 94 ? -9.926 -8.106 2.126 1.00 98.12 94 ARG A N 1
ATOM 743 C CA . ARG A 1 94 ? -10.029 -9.364 2.880 1.00 98.12 94 ARG A CA 1
ATOM 744 C C . ARG A 1 94 ? -9.593 -9.197 4.336 1.00 98.12 94 ARG A C 1
ATOM 746 O O . ARG A 1 94 ? -10.336 -9.576 5.235 1.00 98.12 94 ARG A O 1
ATOM 753 N N . VAL A 1 95 ? -8.419 -8.613 4.590 1.00 97.81 95 VAL A N 1
ATOM 754 C CA . VAL A 1 95 ? -7.875 -8.505 5.962 1.00 97.81 95 VAL A CA 1
ATOM 755 C C . VAL A 1 95 ? -8.587 -7.449 6.819 1.00 97.81 95 VAL A C 1
ATOM 757 O O . VAL A 1 95 ? -8.528 -7.517 8.043 1.00 97.81 95 VAL A O 1
ATOM 760 N N . THR A 1 96 ? -9.297 -6.497 6.202 1.00 97.38 96 THR A N 1
ATOM 761 C CA . THR A 1 96 ? -10.092 -5.470 6.905 1.00 97.38 96 THR A CA 1
ATOM 762 C C . THR A 1 96 ? -11.596 -5.773 6.962 1.00 97.38 96 THR A C 1
ATOM 764 O O . THR A 1 96 ? -12.350 -4.967 7.509 1.00 97.38 96 THR A O 1
ATOM 767 N N . GLN A 1 97 ? -12.066 -6.921 6.451 1.00 96.56 97 GLN A N 1
ATOM 768 C CA . GLN A 1 97 ? -13.503 -7.221 6.299 1.00 96.56 97 GLN A CA 1
ATOM 769 C C . GLN A 1 97 ? -14.303 -7.151 7.623 1.00 96.56 97 GLN A C 1
ATOM 771 O O . GLN A 1 97 ? -15.449 -6.688 7.644 1.00 96.56 97 GLN A O 1
ATOM 776 N N . GLU A 1 98 ? -13.672 -7.544 8.736 1.00 95.88 98 GLU A N 1
ATOM 777 C CA . GLU A 1 98 ? -14.231 -7.540 10.103 1.00 95.88 98 GLU A CA 1
ATOM 778 C C . GLU A 1 98 ? -13.939 -6.233 10.870 1.00 95.88 98 GLU A C 1
ATOM 780 O O . GLU A 1 98 ? -14.303 -6.070 12.042 1.00 95.88 98 GLU A O 1
ATOM 785 N N . GLY A 1 99 ? -13.254 -5.293 10.218 1.00 95.25 99 GLY A N 1
ATOM 786 C CA . GLY A 1 99 ? -12.947 -3.972 10.744 1.00 95.25 99 GLY A CA 1
ATOM 787 C C . GLY A 1 99 ? -14.195 -3.107 10.920 1.00 95.25 99 GLY A C 1
ATOM 788 O O . GLY A 1 99 ? -15.250 -3.337 10.323 1.00 95.25 99 GLY A O 1
ATOM 789 N N . ASN A 1 100 ? -14.061 -2.062 11.738 1.00 96.56 100 ASN A N 1
ATOM 790 C CA . ASN A 1 100 ? -15.070 -1.007 11.811 1.00 96.56 100 ASN A CA 1
ATOM 791 C C . ASN A 1 100 ? -15.172 -0.256 10.459 1.00 96.56 100 ASN A C 1
ATOM 793 O O . ASN A 1 100 ? -14.320 -0.405 9.580 1.00 96.56 100 ASN A O 1
ATOM 797 N N . PHE A 1 101 ? -16.200 0.584 10.300 1.00 96.62 101 PHE A N 1
ATOM 798 C CA . PHE A 1 101 ? -16.418 1.364 9.073 1.00 96.62 101 PHE A CA 1
ATOM 799 C C . PHE A 1 101 ? -15.190 2.195 8.655 1.00 96.62 101 PHE A C 1
ATOM 801 O O . PHE A 1 101 ? -14.846 2.235 7.476 1.00 96.62 101 PHE A O 1
ATOM 808 N N . PHE A 1 102 ? -14.494 2.818 9.608 1.00 96.81 102 PHE A N 1
ATOM 809 C CA . PHE A 1 102 ? -13.325 3.646 9.321 1.00 96.81 102 PHE A CA 1
ATOM 810 C C . PHE A 1 102 ? -12.147 2.812 8.788 1.00 96.81 102 PHE A C 1
ATOM 812 O O . PHE A 1 102 ? -11.573 3.160 7.762 1.00 96.81 102 PHE A O 1
ATOM 819 N N . CYS A 1 103 ? -11.848 1.666 9.400 1.00 97.38 103 CYS A N 1
ATOM 820 C CA . CYS A 1 103 ? -10.851 0.715 8.907 1.00 97.38 103 CYS A CA 1
ATOM 821 C C . CYS A 1 103 ? -11.201 0.180 7.507 1.00 97.38 103 CYS A C 1
ATOM 823 O O . CYS A 1 103 ? -10.422 0.316 6.563 1.00 97.38 103 CYS A O 1
ATOM 825 N N . ARG A 1 104 ? -12.395 -0.412 7.375 1.00 95.19 104 ARG A N 1
ATOM 826 C CA . ARG A 1 104 ? -12.802 -1.196 6.202 1.00 95.19 104 ARG A CA 1
ATOM 827 C C . ARG A 1 104 ? -13.189 -0.353 4.993 1.00 95.19 104 ARG A C 1
ATOM 829 O O . ARG A 1 104 ? -13.075 -0.835 3.877 1.00 95.19 104 ARG A O 1
ATOM 836 N N . VAL A 1 105 ? -13.699 0.861 5.199 1.00 93.06 105 VAL A N 1
ATOM 837 C CA . VAL A 1 105 ? -14.187 1.718 4.106 1.00 93.06 105 VAL A CA 1
ATOM 838 C C . VAL A 1 105 ? -13.272 2.917 3.910 1.00 93.06 105 VAL A C 1
ATOM 840 O O . VAL A 1 105 ? -12.860 3.176 2.789 1.00 93.06 105 VAL A O 1
ATOM 843 N N . ILE A 1 106 ? -12.906 3.635 4.975 1.00 96.38 106 ILE A N 1
ATOM 844 C CA . ILE A 1 106 ? -12.115 4.866 4.824 1.00 96.38 106 ILE A CA 1
ATOM 845 C C . ILE A 1 106 ? -10.635 4.551 4.590 1.00 96.38 106 ILE A C 1
ATOM 847 O O . ILE A 1 106 ? -10.084 4.968 3.574 1.00 96.38 106 ILE A O 1
ATOM 851 N N . LEU A 1 107 ? -9.978 3.804 5.482 1.00 96.69 107 LEU A N 1
ATOM 852 C CA . LEU A 1 107 ? -8.543 3.518 5.361 1.00 96.69 107 LEU A CA 1
ATOM 853 C C . LEU A 1 107 ? -8.233 2.535 4.230 1.00 96.69 107 LEU A C 1
ATOM 855 O O . LEU A 1 107 ? -7.283 2.762 3.484 1.00 96.69 107 LEU A O 1
ATOM 859 N N . MET A 1 108 ? -9.029 1.475 4.066 1.00 95.69 108 MET A N 1
ATOM 860 C CA . MET A 1 108 ? -8.816 0.489 3.002 1.00 95.69 108 MET A CA 1
ATOM 861 C C . MET A 1 108 ? -8.953 1.099 1.599 1.00 95.69 108 MET A C 1
ATOM 863 O O . MET A 1 108 ? -7.988 1.065 0.834 1.00 95.69 108 MET A O 1
ATOM 867 N N . GLU A 1 109 ? -10.099 1.714 1.278 1.00 95.25 109 GLU A N 1
ATOM 868 C CA . GLU A 1 109 ? -10.337 2.263 -0.067 1.00 95.25 109 GLU A CA 1
ATOM 869 C C . GLU A 1 109 ? -9.406 3.446 -0.365 1.00 95.25 109 GLU A C 1
ATOM 871 O O . GLU A 1 109 ? -8.891 3.548 -1.476 1.00 95.25 109 GLU A O 1
ATOM 876 N N . SER A 1 110 ? -9.105 4.309 0.619 1.00 95.56 110 SER A N 1
ATOM 877 C CA . SER A 1 110 ? -8.126 5.387 0.406 1.00 95.56 110 SER A CA 1
ATOM 878 C C . SER A 1 110 ? -6.718 4.849 0.150 1.00 95.56 110 SER A C 1
ATOM 880 O O . SER A 1 110 ? -6.042 5.349 -0.744 1.00 95.56 110 SER A O 1
ATOM 882 N N . THR A 1 111 ? -6.282 3.797 0.848 1.00 95.88 111 THR A N 1
ATOM 883 C CA . THR A 1 111 ? -4.964 3.182 0.615 1.00 95.88 111 THR A CA 1
ATOM 884 C C . THR A 1 111 ? -4.894 2.510 -0.762 1.00 95.88 111 THR A C 1
ATOM 886 O O . THR A 1 111 ? -3.925 2.718 -1.492 1.00 95.88 111 THR A O 1
ATOM 889 N N . CYS A 1 112 ? -5.944 1.783 -1.160 1.00 96.94 112 CYS A N 1
ATOM 890 C CA . CYS A 1 112 ? -6.084 1.213 -2.505 1.00 96.94 112 CYS A CA 1
ATOM 891 C C . CYS A 1 112 ? -6.046 2.301 -3.599 1.00 96.94 112 CYS A C 1
ATOM 893 O O . CYS A 1 112 ? -5.276 2.216 -4.559 1.00 96.94 112 CYS A O 1
ATOM 895 N N . PHE A 1 113 ? -6.830 3.371 -3.428 1.00 95.88 113 PHE A N 1
ATOM 896 C CA . PHE A 1 113 ? -6.873 4.510 -4.344 1.00 95.88 113 PHE A CA 1
ATOM 897 C C . PHE A 1 113 ? -5.514 5.209 -4.462 1.00 95.88 113 PHE A C 1
ATOM 899 O O . PHE A 1 113 ? -5.074 5.504 -5.573 1.00 95.88 113 PHE A O 1
ATOM 906 N N . LEU A 1 114 ? -4.829 5.451 -3.339 1.00 94.69 114 LEU A N 1
ATOM 907 C CA . LEU A 1 114 ? -3.515 6.093 -3.325 1.00 94.69 114 LEU A CA 1
ATOM 908 C C . LEU A 1 114 ? -2.468 5.253 -4.068 1.00 94.69 114 LEU A C 1
ATOM 910 O O . LEU A 1 114 ? -1.741 5.810 -4.888 1.00 94.69 114 LEU A O 1
ATOM 914 N N . ALA A 1 115 ? -2.436 3.932 -3.865 1.00 93.69 115 ALA A N 1
ATOM 915 C CA . ALA A 1 115 ? -1.570 3.037 -4.636 1.00 93.69 115 ALA A CA 1
ATOM 916 C C . ALA A 1 115 ? -1.887 3.105 -6.141 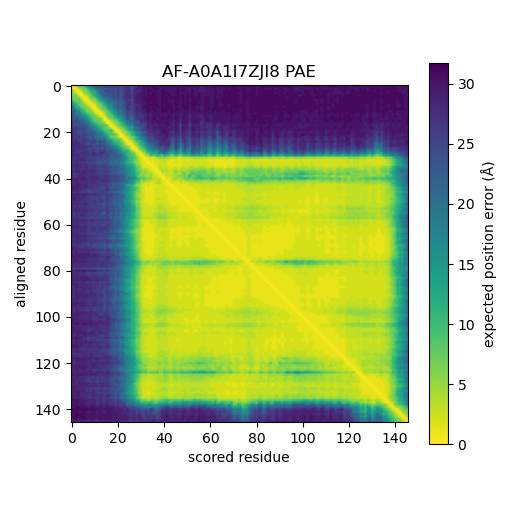1.00 93.69 115 ALA A C 1
ATOM 918 O O . ALA A 1 115 ? -1.005 3.371 -6.953 1.00 93.69 115 ALA A O 1
ATOM 919 N N . SER A 1 116 ? -3.163 2.990 -6.521 1.00 93.75 116 SER A N 1
ATOM 920 C CA . SER A 1 116 ? -3.574 3.030 -7.930 1.00 93.75 116 SER A CA 1
ATOM 921 C C . SER A 1 116 ? -3.281 4.375 -8.625 1.00 93.75 116 SER A C 1
ATOM 923 O O . SER A 1 116 ? -2.964 4.397 -9.820 1.00 93.75 116 SER A O 1
ATOM 925 N N . LYS A 1 117 ? -3.358 5.503 -7.900 1.00 93.25 117 LYS A N 1
ATOM 926 C CA . LYS A 1 117 ? -3.136 6.857 -8.443 1.00 93.25 117 LYS A CA 1
ATOM 927 C C . LYS A 1 117 ? -1.693 7.351 -8.392 1.00 93.25 117 LYS A C 1
ATOM 929 O O . LYS A 1 117 ? -1.311 8.104 -9.281 1.00 93.25 117 LYS A O 1
ATOM 934 N N . PHE A 1 118 ? -0.917 6.963 -7.383 1.00 91.00 118 PHE A N 1
ATOM 935 C CA . PHE A 1 118 ? 0.437 7.484 -7.146 1.00 91.00 118 PHE A CA 1
ATOM 936 C C . PHE A 1 118 ? 1.532 6.408 -7.225 1.00 91.00 11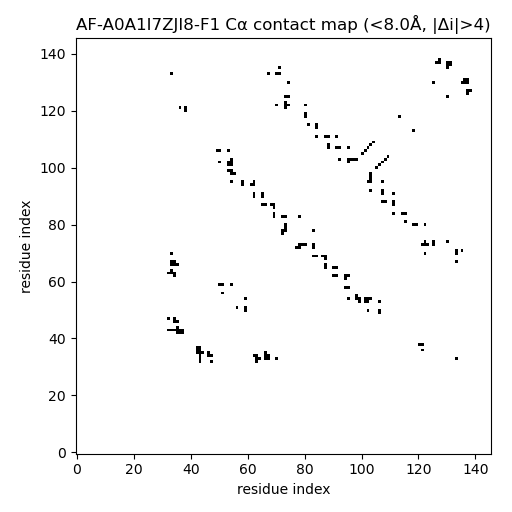8 PHE A C 1
ATOM 938 O O . PHE A 1 118 ? 2.714 6.718 -7.100 1.00 91.00 118 PHE A O 1
ATOM 945 N N . GLY A 1 119 ? 1.162 5.152 -7.487 1.00 87.25 119 GLY A N 1
ATOM 946 C CA . GLY A 1 119 ? 2.076 4.016 -7.586 1.00 87.25 119 GLY A CA 1
ATOM 947 C C . GLY A 1 119 ? 2.995 4.003 -8.811 1.00 87.25 119 GLY A C 1
ATOM 948 O O . GLY A 1 119 ? 3.864 3.144 -8.873 1.00 87.25 119 GLY A O 1
ATOM 949 N N . ASP A 1 120 ? 2.873 4.927 -9.773 1.00 87.75 120 ASP A N 1
ATOM 950 C CA . ASP A 1 120 ? 3.712 4.919 -10.986 1.00 87.75 120 ASP A CA 1
ATOM 951 C C . ASP A 1 120 ? 5.217 5.096 -10.705 1.00 87.75 120 ASP A C 1
ATOM 953 O O . ASP A 1 120 ? 6.019 4.397 -11.322 1.00 87.75 120 ASP A O 1
ATOM 957 N N . SER A 1 121 ? 5.611 5.973 -9.770 1.00 85.75 121 SER A N 1
ATOM 958 C CA . SER A 1 121 ? 7.023 6.127 -9.361 1.00 85.75 121 SER A CA 1
ATOM 959 C C . SER A 1 121 ? 7.515 4.911 -8.557 1.00 85.75 121 SER A C 1
ATOM 961 O O . SER A 1 121 ? 8.462 4.268 -9.013 1.00 85.75 121 SER A O 1
ATOM 963 N N . PRO A 1 122 ? 6.847 4.477 -7.464 1.00 80.50 122 PRO A N 1
ATOM 964 C CA . PRO A 1 122 ? 7.241 3.265 -6.736 1.00 80.50 122 PRO A CA 1
ATOM 965 C C . PRO A 1 122 ? 7.274 1.999 -7.608 1.00 80.50 122 PRO A C 1
ATOM 967 O O . PRO A 1 122 ? 8.164 1.167 -7.459 1.00 80.50 122 PRO A O 1
ATOM 970 N N . TYR A 1 123 ? 6.364 1.865 -8.579 1.00 81.56 123 TYR A N 1
ATOM 971 C CA . TYR A 1 123 ? 6.388 0.767 -9.550 1.00 81.56 123 TYR A CA 1
ATOM 972 C C . TYR A 1 123 ? 7.598 0.837 -10.482 1.00 81.56 123 TYR A C 1
ATOM 974 O O . TYR A 1 123 ? 8.049 -0.189 -10.980 1.00 81.56 123 TYR A O 1
ATOM 982 N N . GLN A 1 124 ? 8.137 2.022 -10.770 1.00 84.81 124 GLN A N 1
ATOM 983 C CA . GLN A 1 124 ? 9.320 2.183 -11.615 1.00 84.81 124 GLN A CA 1
ATOM 984 C C . GLN A 1 124 ? 10.638 2.100 -10.827 1.00 84.81 124 GLN A C 1
ATOM 986 O O . GLN A 1 124 ? 11.644 1.686 -11.409 1.00 84.81 124 GLN A O 1
ATOM 991 N N . GLU A 1 125 ? 10.635 2.373 -9.523 1.00 83.75 125 GLU A N 1
ATOM 992 C CA . GLU A 1 125 ? 11.833 2.590 -8.705 1.00 83.75 125 GLU A CA 1
ATOM 993 C C . GLU A 1 125 ? 12.079 1.486 -7.660 1.00 83.75 125 GLU A C 1
ATOM 995 O O . GLU A 1 125 ? 11.699 1.588 -6.499 1.00 83.75 125 GLU A O 1
ATOM 1000 N N . CYS A 1 126 ? 12.822 0.446 -8.050 1.00 89.19 126 CYS A N 1
ATOM 1001 C CA . CYS A 1 126 ? 13.282 -0.607 -7.136 1.00 89.19 126 CYS A CA 1
ATOM 1002 C C . CYS A 1 126 ? 14.777 -0.451 -6.837 1.00 89.19 126 CYS A C 1
ATOM 1004 O O . CYS A 1 126 ? 15.622 -1.106 -7.453 1.00 89.19 126 CYS A O 1
ATOM 1006 N N . SER A 1 127 ? 15.107 0.461 -5.918 1.00 89.81 127 SER A N 1
ATOM 1007 C CA . SER A 1 127 ? 16.487 0.690 -5.469 1.00 89.81 127 SER A CA 1
ATOM 1008 C C . SER A 1 127 ? 17.044 -0.521 -4.705 1.00 89.81 127 SER A C 1
ATOM 1010 O O . SER A 1 127 ? 16.295 -1.362 -4.206 1.00 89.81 127 SER A O 1
ATOM 1012 N N . ALA A 1 128 ? 18.373 -0.624 -4.587 1.00 89.75 128 ALA A N 1
ATOM 1013 C CA . ALA A 1 128 ? 18.999 -1.719 -3.840 1.00 89.75 128 ALA A CA 1
ATOM 1014 C C . ALA A 1 128 ? 18.557 -1.739 -2.363 1.00 89.75 128 ALA A C 1
ATOM 1016 O O . ALA A 1 128 ? 18.242 -2.805 -1.837 1.00 89.75 128 ALA A O 1
ATOM 1017 N N . ASP A 1 129 ? 18.461 -0.567 -1.732 1.00 88.94 129 ASP A N 1
ATOM 1018 C CA . ASP A 1 129 ? 18.041 -0.429 -0.334 1.00 88.94 129 ASP A CA 1
ATOM 1019 C C . ASP A 1 129 ? 16.558 -0.785 -0.147 1.00 88.94 129 ASP A C 1
ATOM 1021 O O . ASP A 1 129 ? 16.193 -1.455 0.822 1.00 88.94 129 ASP A O 1
ATOM 1025 N N . PHE A 1 130 ? 15.702 -0.417 -1.110 1.00 89.50 130 PHE A N 1
ATOM 1026 C CA . PHE A 1 130 ? 14.293 -0.810 -1.115 1.00 89.50 130 PHE A CA 1
ATOM 1027 C C . PHE A 1 130 ? 14.133 -2.329 -1.256 1.00 89.50 130 PHE A C 1
ATOM 1029 O O . PHE A 1 130 ? 13.420 -2.946 -0.465 1.00 89.50 130 PHE A O 1
ATOM 1036 N N . LEU A 1 131 ? 14.867 -2.955 -2.187 1.00 91.25 131 LEU A N 1
ATOM 1037 C CA . LEU A 1 131 ? 14.875 -4.412 -2.365 1.00 91.25 131 LEU A CA 1
ATOM 1038 C C . LEU A 1 131 ? 15.281 -5.142 -1.074 1.00 91.25 131 LEU A C 1
ATOM 1040 O O . LEU A 1 131 ? 14.606 -6.095 -0.684 1.00 91.25 131 LEU A O 1
ATOM 1044 N N . VAL A 1 132 ? 16.319 -4.663 -0.375 1.00 90.44 132 VAL A N 1
ATOM 1045 C CA . VAL A 1 132 ? 16.733 -5.212 0.928 1.00 90.44 132 VAL A CA 1
ATOM 1046 C C . VAL A 1 132 ? 15.620 -5.076 1.969 1.00 90.44 132 VAL A C 1
ATOM 1048 O O . VAL A 1 132 ? 15.312 -6.059 2.643 1.00 90.44 132 VAL A O 1
ATOM 1051 N N . ARG A 1 133 ? 14.969 -3.906 2.072 1.00 89.00 133 ARG A N 1
ATOM 1052 C CA . ARG A 1 133 ? 13.846 -3.688 3.005 1.00 89.00 133 ARG A CA 1
ATOM 1053 C C . ARG A 1 133 ? 12.708 -4.681 2.790 1.00 89.00 133 ARG A C 1
ATOM 1055 O O . ARG A 1 133 ? 12.183 -5.199 3.767 1.00 89.00 133 ARG A O 1
ATOM 1062 N N . ILE A 1 134 ? 12.355 -4.993 1.544 1.00 91.88 134 ILE A N 1
ATOM 1063 C CA . ILE A 1 134 ? 11.268 -5.938 1.227 1.00 91.88 134 ILE A CA 1
ATOM 1064 C C . ILE A 1 134 ? 11.723 -7.410 1.199 1.00 91.88 134 ILE A C 1
ATOM 1066 O O . ILE A 1 134 ? 10.953 -8.306 0.839 1.00 91.88 134 ILE A O 1
ATOM 1070 N N . GLY A 1 135 ? 12.963 -7.700 1.606 1.00 90.75 135 GLY A N 1
ATOM 1071 C CA . GLY A 1 135 ? 13.519 -9.055 1.671 1.00 90.75 135 GLY A CA 1
ATOM 1072 C C . GLY A 1 135 ? 13.822 -9.682 0.305 1.00 90.75 135 GLY A C 1
ATOM 1073 O O . GLY A 1 135 ? 13.927 -10.903 0.199 1.00 90.75 135 GLY A O 1
ATOM 1074 N N . MET A 1 136 ? 13.952 -8.868 -0.743 1.00 90.00 136 MET A N 1
ATOM 1075 C CA . MET A 1 136 ? 14.413 -9.291 -2.065 1.00 90.00 136 MET A CA 1
ATOM 1076 C C . MET A 1 136 ? 15.928 -9.094 -2.188 1.00 90.00 136 MET A C 1
ATOM 1078 O O . MET A 1 136 ? 16.530 -8.238 -1.543 1.00 90.00 136 MET A O 1
ATOM 1082 N N . ARG A 1 137 ? 16.581 -9.889 -3.042 1.00 86.44 137 ARG A N 1
ATOM 1083 C CA . ARG A 1 137 ? 18.010 -9.700 -3.331 1.00 86.44 137 ARG A CA 1
ATOM 1084 C C . ARG A 1 137 ? 18.176 -8.595 -4.379 1.00 86.44 137 ARG A C 1
ATOM 1086 O O . ARG A 1 137 ? 17.575 -8.722 -5.447 1.00 86.44 137 ARG A O 1
ATOM 1093 N N . PRO A 1 138 ? 19.017 -7.569 -4.148 1.00 78.19 138 PRO A N 1
ATOM 1094 C CA . PRO A 1 138 ? 19.416 -6.650 -5.204 1.00 78.19 138 PRO A CA 1
ATOM 1095 C C . PRO A 1 138 ? 20.032 -7.434 -6.362 1.00 78.19 138 PRO A C 1
ATOM 1097 O O . PRO A 1 138 ? 21.023 -8.145 -6.174 1.00 78.19 138 PRO A O 1
ATOM 1100 N N . MET A 1 139 ? 19.459 -7.325 -7.564 1.00 64.12 139 MET A N 1
ATOM 1101 C CA . MET A 1 139 ? 20.104 -7.900 -8.740 1.00 64.12 139 MET A CA 1
ATOM 1102 C C . MET A 1 139 ? 21.400 -7.135 -9.003 1.00 64.12 139 MET A C 1
ATOM 1104 O O . MET A 1 139 ? 21.388 -5.936 -9.285 1.00 64.12 139 MET A O 1
ATOM 1108 N N . GLY A 1 140 ? 22.527 -7.840 -8.876 1.00 56.09 140 GLY A N 1
ATOM 1109 C CA . GLY A 1 140 ? 23.849 -7.286 -9.142 1.00 56.09 140 GLY A CA 1
ATOM 1110 C C . GLY A 1 140 ? 23.895 -6.653 -10.531 1.00 56.09 140 GLY A C 1
ATOM 1111 O O . GLY A 1 140 ? 23.349 -7.212 -11.480 1.00 56.09 140 GLY A O 1
ATOM 1112 N N . ARG A 1 141 ? 24.527 -5.473 -10.615 1.00 50.16 141 ARG A N 1
ATOM 1113 C CA . ARG A 1 141 ? 24.601 -4.581 -11.786 1.00 50.16 141 ARG A CA 1
ATOM 1114 C C . ARG A 1 141 ? 24.625 -5.362 -13.109 1.00 50.16 141 ARG A C 1
ATOM 1116 O O . ARG A 1 141 ? 25.686 -5.820 -13.532 1.00 50.16 141 ARG A O 1
ATOM 1123 N N . TRP A 1 142 ? 23.462 -5.491 -13.758 1.00 47.25 142 TRP A N 1
ATOM 1124 C CA . TRP A 1 142 ? 23.339 -6.227 -15.016 1.00 47.25 142 TRP A CA 1
ATOM 1125 C C . TRP A 1 142 ? 24.175 -5.500 -16.064 1.00 47.25 142 TRP A C 1
ATOM 1127 O O . TRP A 1 142 ? 23.847 -4.386 -16.485 1.00 47.25 142 TRP A O 1
ATOM 1137 N N . ASN A 1 143 ? 25.312 -6.092 -16.419 1.00 46.88 143 ASN A N 1
ATOM 1138 C CA . ASN A 1 143 ? 26.251 -5.478 -17.337 1.00 46.88 143 ASN A CA 1
ATOM 1139 C C . ASN A 1 143 ? 25.636 -5.548 -18.739 1.00 46.88 143 ASN A C 1
ATOM 1141 O O . ASN A 1 143 ? 25.785 -6.562 -19.421 1.00 46.88 143 ASN A O 1
ATOM 1145 N N . ARG A 1 144 ? 24.906 -4.492 -19.137 1.00 50.94 144 ARG A N 1
ATOM 1146 C CA . ARG A 1 144 ? 24.350 -4.305 -20.487 1.00 50.94 144 ARG A CA 1
ATOM 1147 C C . ARG A 1 144 ? 25.491 -4.141 -21.495 1.00 50.94 144 ARG A C 1
ATOM 1149 O O . ARG A 1 144 ? 25.734 -3.052 -22.010 1.00 50.94 144 ARG A O 1
ATOM 1156 N N . ARG A 1 145 ? 26.177 -5.249 -21.776 1.00 45.47 145 ARG A N 1
ATOM 1157 C CA . ARG A 1 145 ? 26.941 -5.433 -23.002 1.00 45.47 145 ARG A CA 1
ATOM 1158 C C . ARG A 1 145 ? 25.929 -5.437 -24.145 1.00 45.47 145 ARG A C 1
ATOM 1160 O O . ARG A 1 145 ? 25.107 -6.346 -24.236 1.00 45.47 145 ARG A O 1
ATOM 1167 N N . LYS A 1 146 ? 25.942 -4.337 -24.898 1.00 42.47 146 LYS A N 1
ATOM 1168 C CA . LYS A 1 146 ? 25.450 -4.297 -26.275 1.00 42.47 146 LYS A CA 1
ATOM 1169 C C . LYS A 1 146 ? 26.327 -5.195 -27.147 1.00 42.47 146 LYS A C 1
ATOM 1171 O O . LYS A 1 146 ? 27.507 -5.368 -26.761 1.00 42.47 146 LYS A O 1
#

Foldseek 3Di:
DDDDDDDDDDDDDDPDDCPVPDPPPPPPPPPQAQQADPVDPCRSVVLLVQCPVQWDPVLSVQLSVLRLQLLVCLVVPPDDLVVSLVSSLVSLQVSCVVTDCCSNPVSSVVSSVCCVPVVPCSSVDDDCVNCVSSVHHPDPDPPPDD

Solvent-accessible surface area (backbone atoms only — not comparable to full-atom values): 8971 Å² total; per-residue (Å²): 135,84,86,79,95,86,85,88,85,86,79,92,77,78,83,81,86,77,80,82,70,72,77,79,68,72,73,76,75,74,73,82,79,44,45,59,47,86,92,43,83,60,38,35,61,51,45,52,52,50,45,68,70,46,30,54,76,84,38,50,60,55,46,32,50,30,32,40,51,30,56,48,37,40,64,65,63,81,57,54,69,70,55,32,45,49,54,31,39,54,42,38,50,63,59,25,64,89,39,51,68,56,22,42,52,51,52,37,51,51,51,40,48,48,45,69,74,61,32,68,59,64,49,71,56,73,47,58,69,55,28,49,75,69,72,43,80,59,78,70,82,78,78,82,76,125

Secondary structure (DSSP, 8-state):
------------------------PPP---PPP-SS-TTSTTHHHHHHHHHHHHS-HHHHHHHHHHHHHHHHHHHH-SS-HHHHHHHHHHHHHHHTTTS-HIIIIIIHHHHHHHHHHHTHHHHH---HHHHHHTTPPP--------

Nearest PDB structures (foldseek):
  7n6g-assembly1_5I  TM=4.431E-01  e=6.335E+00  Chlamydomonas reinhardtii
  3iqc-assembly3_A  TM=3.009E-01  e=4.631E+00  Helicobacter pylori 26695

Radius of gyration: 26.0 Å; Cα contacts (8 Å, |Δi|>4): 119; chains: 1; bounding box: 64×34×89 Å

Sequence (146 aa):
MRAQLLVVALLASFWGGYAQMQPIMPEPMMELWHCGTDSYSLSSAVSRRLFAFGCRPEMTQAINQCCLSHDRCYCSRTDTRLMCDHYFCECLRRVTQEGNFFCRVILMESTCFLASKFGDSPYQECSADFLVRIGMRPMGRWNRRK

pLDDT: mean 81.51, std 20.2, range [34.56, 98.62]

InterPro domains:
  IPR036444 Phospholipase A2 domain superfamily [SSF48619] (55-98)
  IPR053322 Phospholipase A2-like [PTHR34228] (31-125)

Mean predicted aligned error: 12.23 Å